Protein AF-A0A2N2H0G7-F1 (afdb_monomer_lite)

Structure (mmCIF, N/CA/C/O backbone):
data_AF-A0A2N2H0G7-F1
#
_entry.id   AF-A0A2N2H0G7-F1
#
loop_
_atom_site.group_PDB
_atom_site.id
_atom_site.type_symbol
_atom_site.label_atom_id
_atom_site.label_alt_id
_atom_site.label_comp_id
_atom_site.label_asym_id
_atom_site.label_entity_id
_atom_site.label_seq_id
_atom_site.pdbx_PDB_ins_code
_atom_site.Cartn_x
_atom_site.Cartn_y
_atom_site.Cartn_z
_atom_site.occupancy
_atom_site.B_iso_or_equiv
_atom_site.auth_seq_id
_atom_site.auth_comp_id
_atom_site.auth_asym_id
_atom_site.auth_atom_id
_atom_site.pdbx_PDB_model_num
ATOM 1 N N . PRO A 1 1 ? 0.334 15.416 -22.828 1.00 49.31 1 PRO A N 1
ATOM 2 C CA . PRO A 1 1 ? 0.991 14.220 -22.245 1.00 49.31 1 PRO A CA 1
ATOM 3 C C . PRO A 1 1 ? 0.374 13.850 -20.887 1.00 49.31 1 PRO A C 1
ATOM 5 O O . PRO A 1 1 ? 0.279 14.706 -20.013 1.00 49.31 1 PRO A O 1
ATOM 8 N N . ALA A 1 2 ? -0.084 12.604 -20.718 1.00 53.56 2 ALA A N 1
ATOM 9 C CA . ALA A 1 2 ? -0.656 12.144 -19.451 1.00 53.56 2 ALA A CA 1
ATOM 10 C C . ALA A 1 2 ? 0.388 12.194 -18.317 1.00 53.56 2 ALA A C 1
ATOM 12 O O . ALA A 1 2 ? 1.557 11.820 -18.502 1.00 53.56 2 ALA A O 1
ATOM 13 N N . GLY A 1 3 ? -0.033 12.672 -17.142 1.00 62.38 3 GLY A N 1
ATOM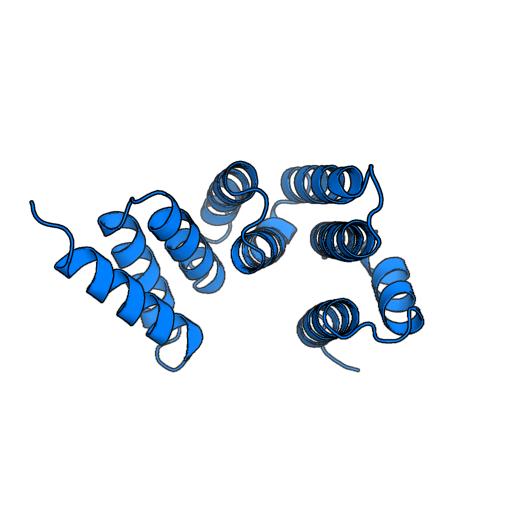 14 C CA . GLY A 1 3 ? 0.796 12.702 -15.936 1.00 62.38 3 GLY A CA 1
ATOM 15 C C . GLY A 1 3 ? 1.246 11.299 -15.517 1.00 62.38 3 GLY A C 1
ATOM 16 O O . GLY A 1 3 ? 0.599 10.305 -15.842 1.00 62.38 3 GLY A O 1
ATOM 17 N N . THR A 1 4 ? 2.371 11.205 -14.812 1.00 63.03 4 THR A N 1
ATOM 18 C CA . THR A 1 4 ? 2.986 9.924 -14.418 1.00 63.03 4 THR A CA 1
ATOM 19 C C . THR A 1 4 ? 2.048 9.037 -13.588 1.00 63.03 4 THR A C 1
ATOM 21 O O . THR A 1 4 ? 2.014 7.830 -13.804 1.00 63.03 4 THR A O 1
ATOM 24 N N . ASP A 1 5 ? 1.208 9.619 -12.727 1.00 63.47 5 ASP A N 1
ATOM 25 C CA . ASP A 1 5 ? 0.202 8.868 -11.958 1.00 63.47 5 ASP A CA 1
ATOM 26 C C . ASP A 1 5 ? -0.877 8.231 -12.851 1.00 63.47 5 ASP A C 1
ATOM 28 O O . ASP A 1 5 ? -1.307 7.107 -12.600 1.00 63.47 5 ASP A O 1
ATOM 32 N N . ALA A 1 6 ? -1.284 8.916 -13.926 1.00 64.75 6 ALA A N 1
ATOM 33 C CA . ALA A 1 6 ? -2.234 8.372 -14.895 1.00 64.75 6 ALA A CA 1
ATOM 34 C C . ALA A 1 6 ? -1.622 7.205 -15.683 1.00 64.75 6 ALA A C 1
ATOM 36 O O . ALA A 1 6 ? -2.319 6.245 -15.988 1.00 64.75 6 ALA A O 1
ATOM 37 N N . ARG A 1 7 ? -0.310 7.252 -15.953 1.00 65.88 7 ARG A N 1
ATOM 38 C CA . ARG A 1 7 ? 0.428 6.154 -16.597 1.00 65.88 7 ARG A CA 1
ATOM 39 C C . ARG A 1 7 ? 0.601 4.944 -15.680 1.00 65.88 7 ARG A C 1
ATOM 41 O O . ARG A 1 7 ? 0.441 3.826 -16.146 1.00 65.88 7 ARG A O 1
ATOM 48 N N . LEU A 1 8 ? 0.860 5.153 -14.386 1.00 65.31 8 LEU A N 1
ATOM 49 C CA . LEU A 1 8 ? 0.893 4.068 -13.395 1.00 65.31 8 LEU A CA 1
ATOM 50 C C . LEU A 1 8 ? -0.468 3.376 -13.272 1.00 65.31 8 LEU A C 1
ATOM 52 O O . LEU A 1 8 ? -0.534 2.152 -13.251 1.00 65.31 8 LEU A O 1
ATOM 56 N N . LEU A 1 9 ? -1.549 4.160 -13.222 1.00 66.12 9 LEU A N 1
ATOM 57 C CA . LEU A 1 9 ? -2.905 3.621 -13.197 1.00 66.12 9 LEU A CA 1
ATOM 58 C C . LEU A 1 9 ? -3.247 2.886 -14.500 1.00 66.12 9 LEU A C 1
ATOM 60 O O . LEU A 1 9 ? -3.836 1.816 -14.438 1.00 66.12 9 LEU A O 1
ATOM 64 N N . ALA A 1 10 ? -2.862 3.427 -15.660 1.00 65.94 10 ALA A N 1
ATOM 65 C CA . ALA A 1 10 ? -3.058 2.766 -16.948 1.00 65.94 10 ALA A CA 1
ATOM 66 C C . ALA A 1 10 ? -2.292 1.439 -17.025 1.00 65.94 10 ALA A C 1
ATOM 68 O O . ALA A 1 10 ? -2.882 0.436 -17.396 1.00 65.94 10 ALA A O 1
ATOM 69 N N . ALA A 1 11 ? -1.029 1.397 -16.589 1.00 66.44 11 ALA A N 1
ATOM 70 C CA . ALA A 1 11 ? -0.246 0.163 -16.537 1.00 66.44 11 ALA A CA 1
ATOM 71 C C . ALA A 1 11 ? -0.856 -0.867 -15.572 1.00 66.44 11 ALA A C 1
ATOM 73 O O . ALA A 1 11 ? -0.926 -2.050 -15.892 1.00 66.44 11 ALA A O 1
ATOM 74 N N . GLU A 1 12 ? -1.344 -0.431 -14.409 1.00 66.50 12 GLU A N 1
ATOM 75 C CA . GLU A 1 12 ? -2.055 -1.308 -13.478 1.00 66.50 12 GLU A CA 1
ATOM 76 C C . GLU A 1 12 ? -3.349 -1.862 -14.098 1.00 66.50 12 GLU A C 1
ATOM 78 O O . GLU A 1 12 ? -3.602 -3.059 -14.014 1.00 66.50 12 GLU A O 1
ATOM 83 N N . LEU A 1 13 ? -4.148 -1.020 -14.762 1.00 64.88 13 LEU A N 1
ATOM 84 C CA . LEU A 1 13 ? -5.363 -1.442 -15.465 1.00 64.88 13 LEU A CA 1
ATOM 85 C C . LEU A 1 13 ? -5.048 -2.375 -16.637 1.00 64.88 13 LEU A C 1
ATOM 87 O O . LEU A 1 13 ? -5.741 -3.371 -16.814 1.00 64.88 13 LEU A O 1
ATOM 91 N N . ALA A 1 14 ? -3.991 -2.092 -17.397 1.00 66.25 14 ALA A N 1
ATOM 92 C CA . ALA A 1 14 ? -3.541 -2.926 -18.499 1.00 66.25 14 ALA A CA 1
ATOM 93 C C . ALA A 1 14 ? -3.175 -4.332 -18.013 1.00 66.25 14 ALA A C 1
ATOM 95 O O . ALA A 1 14 ? -3.599 -5.324 -18.599 1.00 66.25 14 ALA A O 1
ATOM 96 N N . LEU A 1 15 ? -2.471 -4.417 -16.881 1.00 66.50 15 LEU A N 1
ATOM 97 C CA . LEU A 1 15 ? -2.158 -5.683 -16.226 1.00 66.50 15 LEU A CA 1
ATOM 98 C C . LEU A 1 15 ? -3.405 -6.388 -15.675 1.00 66.50 15 LEU A C 1
ATOM 100 O O . LEU A 1 15 ? -3.462 -7.609 -15.716 1.00 66.50 15 LEU A O 1
ATOM 104 N N . VAL A 1 16 ? -4.402 -5.659 -15.163 1.00 61.59 16 VAL A N 1
ATOM 105 C CA . VAL A 1 16 ? -5.655 -6.240 -14.640 1.00 61.59 16 VAL A CA 1
ATOM 106 C C . VAL A 1 16 ? -6.567 -6.768 -15.754 1.00 61.59 16 VAL A C 1
ATOM 108 O O . VAL A 1 16 ? -7.262 -7.762 -15.540 1.00 61.59 16 VAL A O 1
ATOM 111 N N . HIS A 1 17 ? -6.565 -6.128 -16.924 1.00 61.47 17 HIS A N 1
ATOM 112 C CA . HIS A 1 17 ? -7.489 -6.400 -18.029 1.00 61.47 17 HIS A CA 1
ATOM 113 C C . HIS A 1 17 ? -6.874 -7.179 -19.204 1.00 61.47 17 HIS A C 1
ATOM 115 O O . HIS A 1 17 ? -7.493 -7.230 -20.262 1.00 61.47 17 HIS A O 1
ATOM 121 N N . ASP A 1 18 ? -5.682 -7.764 -19.037 1.00 63.03 18 ASP A N 1
ATOM 122 C CA . ASP A 1 18 ? -4.930 -8.439 -20.111 1.00 63.03 18 ASP A CA 1
ATOM 123 C C . ASP A 1 18 ? -4.801 -7.563 -21.379 1.00 63.03 18 ASP A C 1
ATOM 125 O O . ASP A 1 18 ? -4.919 -8.025 -22.515 1.00 63.03 18 ASP A O 1
ATOM 129 N N . ALA A 1 19 ? -4.594 -6.257 -21.178 1.00 55.53 19 ALA A N 1
ATOM 130 C CA . ALA A 1 19 ? -4.451 -5.284 -22.255 1.00 55.53 19 ALA A CA 1
ATOM 131 C C . ALA A 1 19 ? -3.084 -5.440 -22.966 1.00 55.53 19 ALA A C 1
ATOM 133 O O . ALA A 1 19 ? -2.169 -6.062 -22.413 1.00 55.53 19 ALA A O 1
ATOM 134 N N . PRO A 1 20 ? -2.915 -4.907 -24.194 1.00 56.94 20 PRO A N 1
ATOM 135 C CA . PRO A 1 20 ? -1.768 -5.235 -25.031 1.00 56.94 20 PRO A CA 1
ATOM 136 C C . PRO A 1 20 ? -0.421 -4.820 -24.398 1.00 56.94 20 PRO A C 1
ATOM 138 O O . PRO A 1 20 ? -0.329 -3.751 -23.787 1.00 56.94 20 PRO A O 1
ATOM 141 N N . PRO A 1 21 ? 0.648 -5.626 -24.572 1.00 58.53 21 PRO A N 1
ATOM 142 C CA . PRO A 1 21 ? 1.932 -5.447 -23.881 1.00 58.53 21 PRO A CA 1
ATOM 143 C C . PRO A 1 21 ? 2.647 -4.114 -24.156 1.00 58.53 21 PRO A C 1
ATOM 145 O O . PRO A 1 21 ? 3.502 -3.700 -23.373 1.00 58.53 21 PRO A O 1
ATOM 148 N N . ASP A 1 22 ? 2.313 -3.432 -25.252 1.00 61.62 22 ASP A N 1
ATOM 149 C CA . ASP A 1 22 ? 3.040 -2.259 -25.748 1.00 61.62 22 ASP A CA 1
ATOM 150 C C . ASP A 1 22 ? 2.980 -1.055 -24.793 1.00 61.62 22 ASP A C 1
ATOM 152 O O . ASP A 1 22 ? 3.982 -0.356 -24.606 1.00 61.62 22 ASP A O 1
ATOM 156 N N . GLU A 1 23 ? 1.844 -0.832 -24.121 1.00 59.31 23 GLU A N 1
ATOM 157 C CA . GLU A 1 23 ? 1.713 0.242 -23.124 1.00 59.31 23 GLU A CA 1
ATOM 158 C C . GLU A 1 23 ? 2.582 -0.022 -21.887 1.00 59.31 23 GLU A C 1
ATOM 160 O O . GLU A 1 23 ? 3.206 0.896 -21.340 1.00 59.31 23 GLU A O 1
ATOM 165 N N . LEU A 1 24 ? 2.675 -1.290 -21.481 1.00 64.00 24 LEU A N 1
ATOM 166 C CA . LEU A 1 24 ? 3.509 -1.727 -20.370 1.00 64.00 24 LEU A CA 1
ATOM 167 C C . LEU A 1 24 ? 4.996 -1.584 -20.727 1.00 64.00 24 LEU A C 1
ATOM 169 O O . LEU A 1 24 ? 5.755 -1.003 -19.954 1.00 64.00 24 LEU A O 1
ATOM 173 N N . TYR A 1 25 ? 5.420 -2.027 -21.912 1.00 64.12 25 TYR A N 1
ATOM 174 C CA . TYR A 1 25 ? 6.819 -1.928 -22.341 1.00 64.12 25 TYR A CA 1
ATOM 175 C C . TYR A 1 25 ? 7.300 -0.481 -22.496 1.00 64.12 25 TYR A C 1
ATOM 177 O O . TYR A 1 25 ? 8.400 -0.154 -22.039 1.00 64.12 25 TYR A O 1
ATOM 185 N N . HIS A 1 26 ? 6.479 0.411 -23.061 1.00 64.38 26 HIS A N 1
ATOM 186 C CA . HIS A 1 26 ? 6.826 1.832 -23.165 1.00 64.38 26 HIS A CA 1
ATOM 187 C C . HIS A 1 26 ? 6.974 2.509 -21.799 1.00 64.38 26 HIS A C 1
ATOM 189 O O . HIS A 1 26 ? 7.864 3.344 -21.608 1.00 64.38 26 HIS A O 1
ATOM 195 N N . PHE A 1 27 ? 6.122 2.147 -20.839 1.00 63.38 27 PHE A N 1
ATOM 196 C CA . PHE A 1 27 ? 6.226 2.628 -19.468 1.00 63.38 27 PHE A CA 1
ATOM 197 C C . PHE A 1 27 ? 7.498 2.102 -18.782 1.00 63.38 27 PHE A C 1
ATOM 199 O O . PHE A 1 27 ? 8.281 2.885 -18.238 1.00 63.38 27 PHE A O 1
ATOM 206 N N . LEU A 1 28 ? 7.753 0.796 -18.862 1.00 66.25 28 LEU A N 1
ATOM 207 C CA . LEU A 1 28 ? 8.893 0.158 -18.206 1.00 66.25 28 LEU A CA 1
ATOM 208 C C . LEU A 1 28 ? 10.236 0.643 -18.756 1.00 66.25 28 LEU A C 1
ATOM 210 O O . LEU A 1 28 ? 11.119 0.992 -17.975 1.00 66.25 28 LEU A O 1
ATOM 214 N N . GLY A 1 29 ? 10.382 0.754 -20.079 1.00 67.31 29 GLY A N 1
ATOM 215 C CA . GLY A 1 29 ? 11.630 1.214 -20.699 1.00 67.31 29 GLY A CA 1
ATOM 216 C C . GLY A 1 29 ? 12.047 2.622 -20.260 1.00 67.31 29 GLY A C 1
ATOM 217 O O . GLY A 1 29 ? 13.236 2.910 -20.139 1.00 67.31 29 GLY A O 1
ATOM 218 N N . ARG A 1 30 ? 11.076 3.495 -19.961 1.00 67.31 30 ARG A N 1
ATOM 219 C CA . ARG A 1 30 ? 11.334 4.869 -19.510 1.00 67.31 30 ARG A CA 1
ATOM 220 C C . ARG A 1 30 ? 11.563 4.975 -18.004 1.00 67.31 30 ARG A C 1
ATOM 222 O O . ARG A 1 30 ? 12.382 5.780 -17.567 1.00 67.31 30 ARG A O 1
ATOM 229 N N . GLU A 1 31 ? 10.824 4.211 -17.207 1.00 72.12 31 GLU A N 1
ATOM 230 C CA . GLU A 1 31 ? 10.778 4.411 -15.757 1.00 72.12 31 GLU A CA 1
ATOM 231 C C . GLU A 1 31 ? 11.768 3.529 -14.984 1.00 72.12 31 GLU A C 1
ATOM 233 O O . GLU A 1 31 ? 12.131 3.901 -13.870 1.00 72.12 31 GLU A O 1
ATOM 238 N N . LEU A 1 32 ? 12.285 2.432 -15.563 1.00 73.25 32 LEU A N 1
ATOM 239 C CA . LEU A 1 32 ? 13.228 1.512 -14.897 1.00 73.25 32 LEU A CA 1
ATOM 240 C C . LEU A 1 32 ? 14.495 2.194 -14.347 1.00 73.25 32 LEU A C 1
ATOM 242 O O . LEU A 1 32 ? 15.017 1.778 -13.312 1.00 73.25 32 LEU A O 1
ATOM 246 N N . TYR A 1 33 ? 14.965 3.260 -14.997 1.00 70.00 33 TYR A N 1
ATOM 247 C CA . TYR A 1 33 ? 16.117 4.057 -14.546 1.00 70.00 33 TYR A CA 1
ATOM 248 C C . TYR A 1 33 ? 15.723 5.430 -13.982 1.00 70.00 33 TYR A C 1
ATOM 250 O O . TYR A 1 33 ? 16.582 6.216 -13.578 1.00 70.00 33 TYR A O 1
ATOM 258 N N . GLY A 1 34 ? 14.422 5.714 -13.935 1.00 74.88 34 GLY A N 1
ATOM 259 C CA . GLY A 1 34 ? 13.860 7.005 -13.572 1.00 74.88 34 GLY A CA 1
ATOM 260 C C . GLY A 1 34 ? 13.498 7.152 -12.088 1.00 74.88 34 GLY A C 1
ATOM 261 O O . GLY A 1 34 ? 13.811 6.300 -11.246 1.00 74.88 34 GLY A O 1
ATOM 262 N N . PRO A 1 35 ? 12.795 8.245 -11.743 1.00 75.56 35 PRO A N 1
ATOM 263 C CA . PRO A 1 35 ? 12.335 8.518 -10.381 1.00 75.56 35 PRO A CA 1
ATOM 264 C C . PRO A 1 35 ? 11.218 7.570 -9.911 1.00 75.56 35 PRO A C 1
ATOM 266 O O . PRO A 1 35 ? 10.789 7.672 -8.768 1.00 75.56 35 PRO A O 1
ATOM 269 N N . ARG A 1 36 ? 10.721 6.665 -10.767 1.00 81.19 36 ARG A N 1
ATOM 270 C CA . ARG A 1 36 ? 9.677 5.678 -10.439 1.00 81.19 36 ARG A CA 1
ATOM 271 C C . ARG A 1 36 ? 10.102 4.231 -10.703 1.00 81.19 36 ARG A C 1
ATOM 273 O O . ARG A 1 36 ? 9.239 3.356 -10.780 1.00 81.19 36 ARG A O 1
ATOM 280 N N . GLY A 1 37 ? 11.403 3.962 -10.806 1.00 85.62 37 GLY A N 1
ATOM 281 C CA . GLY A 1 37 ? 11.924 2.623 -11.093 1.00 85.62 37 GLY A CA 1
ATOM 282 C C . GLY A 1 37 ? 11.439 1.553 -10.113 1.00 85.62 37 GLY A C 1
ATOM 283 O O . GLY A 1 37 ? 11.101 0.452 -10.541 1.00 85.62 37 GLY A O 1
ATOM 284 N N . ALA A 1 38 ? 11.275 1.888 -8.830 1.00 89.25 38 ALA A N 1
ATOM 285 C CA . ALA A 1 38 ? 10.727 0.964 -7.840 1.00 89.25 38 ALA A CA 1
ATOM 286 C C . ALA A 1 38 ? 9.293 0.513 -8.193 1.00 89.25 38 ALA A C 1
ATOM 288 O O . ALA A 1 38 ? 8.980 -0.674 -8.161 1.00 89.25 38 ALA A O 1
ATOM 289 N N . CYS A 1 39 ? 8.427 1.443 -8.607 1.00 88.88 39 CYS A N 1
ATOM 290 C CA . CYS A 1 39 ? 7.063 1.121 -9.038 1.00 88.88 39 CYS A CA 1
ATOM 291 C C . CYS A 1 39 ? 7.039 0.358 -10.367 1.00 88.88 39 CYS A C 1
ATOM 293 O O . CYS A 1 39 ? 6.204 -0.523 -10.547 1.00 88.88 39 CYS A O 1
ATOM 295 N N . ALA A 1 40 ? 7.957 0.674 -11.285 1.00 85.56 40 ALA A N 1
ATOM 296 C CA . ALA A 1 40 ? 8.091 -0.045 -12.549 1.00 85.56 40 ALA A CA 1
ATOM 297 C C . ALA A 1 40 ? 8.429 -1.526 -12.321 1.00 85.56 40 ALA A C 1
ATOM 299 O O . ALA A 1 40 ? 7.772 -2.403 -12.878 1.00 85.56 40 ALA A O 1
ATOM 300 N N . PHE A 1 41 ? 9.384 -1.810 -11.433 1.00 88.25 41 PHE A N 1
ATOM 301 C CA . PHE A 1 41 ? 9.705 -3.177 -11.024 1.00 88.25 41 PHE A CA 1
ATOM 302 C C . PHE A 1 41 ? 8.532 -3.878 -10.321 1.00 88.25 41 PHE A C 1
ATOM 304 O O . PHE A 1 41 ? 8.252 -5.037 -10.608 1.00 88.25 41 PHE A O 1
ATOM 311 N N . ALA A 1 42 ? 7.785 -3.179 -9.465 1.00 89.69 42 ALA A N 1
ATOM 312 C CA . ALA A 1 42 ? 6.606 -3.760 -8.824 1.00 89.69 42 ALA A CA 1
ATOM 313 C C . ALA A 1 42 ? 5.507 -4.136 -9.842 1.00 89.69 42 ALA A C 1
ATOM 315 O O . ALA A 1 42 ? 4.904 -5.201 -9.741 1.00 89.69 42 ALA A O 1
ATOM 316 N N . LEU A 1 43 ? 5.277 -3.300 -10.860 1.00 86.38 43 LEU A N 1
ATOM 317 C CA . LEU A 1 43 ? 4.328 -3.592 -11.943 1.00 86.38 43 LEU A CA 1
ATOM 318 C C . LEU A 1 43 ? 4.789 -4.769 -12.816 1.00 86.38 43 LEU A C 1
ATOM 320 O O . LEU A 1 43 ? 3.970 -5.604 -13.194 1.00 86.38 43 LEU A O 1
ATOM 324 N N . LEU A 1 44 ? 6.095 -4.883 -13.078 1.00 83.44 44 LEU A N 1
ATOM 325 C CA . LEU A 1 44 ? 6.677 -6.062 -13.726 1.00 83.44 44 LEU A CA 1
ATOM 326 C C . LEU A 1 44 ? 6.396 -7.342 -12.944 1.00 83.44 44 LEU A C 1
ATOM 328 O O . LEU A 1 44 ? 6.000 -8.342 -13.537 1.00 83.44 44 LEU A O 1
ATOM 332 N N . ALA A 1 45 ? 6.561 -7.300 -11.622 1.00 86.62 45 ALA A N 1
ATOM 333 C CA . ALA A 1 45 ? 6.277 -8.446 -10.772 1.00 86.62 45 ALA A CA 1
ATOM 334 C C . ALA A 1 45 ? 4.812 -8.874 -10.851 1.00 86.62 45 ALA A C 1
ATOM 336 O O . ALA A 1 45 ? 4.526 -10.061 -10.989 1.00 86.62 45 ALA A O 1
ATOM 337 N N . LEU A 1 46 ? 3.884 -7.912 -10.817 1.00 84.81 46 LEU A N 1
ATOM 338 C CA . LEU A 1 46 ? 2.457 -8.192 -10.948 1.00 84.81 46 LEU A CA 1
ATOM 339 C C . LEU A 1 46 ? 2.144 -8.855 -12.298 1.00 84.81 46 LEU A C 1
ATOM 341 O O . LEU A 1 46 ? 1.435 -9.859 -12.338 1.00 84.81 46 LEU A O 1
ATOM 345 N N . GLY A 1 47 ? 2.705 -8.336 -13.395 1.00 80.31 47 GLY A N 1
ATOM 346 C CA . GLY A 1 47 ? 2.542 -8.933 -14.723 1.00 80.31 47 GLY A CA 1
ATOM 347 C C . GLY A 1 47 ? 3.134 -10.338 -14.829 1.00 80.31 47 GLY A C 1
ATOM 348 O O . GLY A 1 47 ? 2.464 -11.251 -15.308 1.00 80.31 47 GLY A O 1
ATOM 349 N N . ALA A 1 48 ? 4.350 -10.538 -14.320 1.00 81.25 48 ALA A N 1
ATOM 350 C CA . ALA A 1 48 ? 5.011 -11.841 -14.294 1.00 81.25 48 ALA A CA 1
ATOM 351 C C . ALA A 1 48 ? 4.231 -12.864 -13.447 1.00 81.25 48 ALA A C 1
ATOM 353 O O . ALA A 1 48 ? 4.056 -14.009 -13.860 1.00 81.25 48 ALA A O 1
ATOM 354 N N . SER A 1 49 ? 3.705 -12.442 -12.293 1.00 83.81 49 SER A N 1
ATOM 355 C CA . SER A 1 49 ? 2.895 -13.282 -11.405 1.00 83.81 49 SER A CA 1
ATOM 356 C C . SER A 1 49 ? 1.605 -13.742 -12.088 1.00 83.81 49 SER A C 1
ATOM 358 O O . SER A 1 49 ? 1.292 -14.932 -12.071 1.00 83.81 49 SER A O 1
ATOM 360 N N . ARG A 1 50 ? 0.899 -12.836 -12.782 1.00 81.06 50 ARG A N 1
ATOM 361 C CA . ARG A 1 50 ? -0.312 -13.175 -13.552 1.00 81.06 50 ARG A CA 1
ATOM 362 C C . ARG A 1 50 ? -0.054 -14.177 -14.672 1.00 81.06 50 ARG A C 1
ATOM 364 O O . ARG A 1 50 ? -0.906 -15.012 -14.951 1.00 81.06 50 ARG A O 1
ATOM 37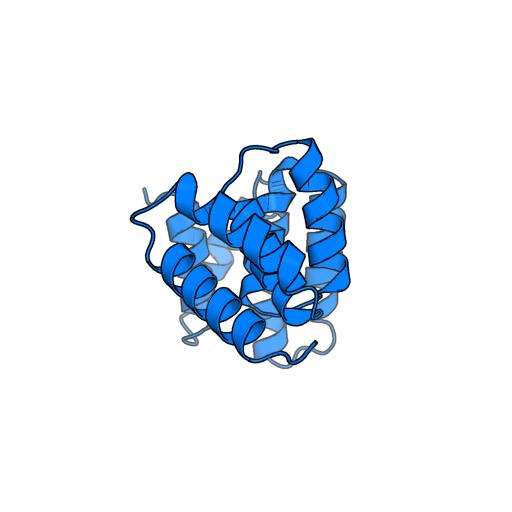1 N N . GLN A 1 51 ? 1.122 -14.117 -15.286 1.00 80.81 51 GLN A N 1
ATOM 372 C CA . GLN A 1 51 ? 1.540 -15.079 -16.305 1.00 80.81 51 GLN A CA 1
ATOM 373 C C . GLN A 1 51 ? 2.088 -16.393 -15.716 1.00 80.81 51 GLN A C 1
ATOM 375 O O . GLN A 1 51 ? 2.546 -17.255 -16.463 1.00 80.81 51 GLN A O 1
ATOM 380 N N . GLY A 1 52 ? 2.074 -16.566 -14.389 1.00 78.38 52 GLY A N 1
ATOM 381 C CA . GLY A 1 52 ? 2.554 -17.780 -13.726 1.00 78.38 52 GLY A CA 1
ATOM 382 C C . GLY A 1 52 ? 4.076 -17.947 -13.753 1.00 78.38 52 GLY A C 1
ATOM 383 O O . GLY A 1 52 ? 4.580 -19.069 -13.658 1.00 78.38 52 GLY A O 1
ATOM 384 N N . TRP A 1 53 ? 4.837 -16.859 -13.906 1.00 81.81 53 TRP A N 1
ATOM 385 C CA . TRP A 1 53 ? 6.295 -16.931 -13.921 1.00 81.81 53 TRP A CA 1
ATOM 386 C C . TRP A 1 53 ? 6.818 -17.264 -12.523 1.00 81.81 53 TRP A C 1
ATOM 388 O O . TRP A 1 53 ? 6.590 -16.525 -11.568 1.00 81.81 53 TRP A O 1
ATOM 398 N N . ARG A 1 54 ? 7.594 -18.349 -12.413 1.00 76.88 54 ARG A N 1
ATOM 399 C CA . ARG A 1 54 ? 8.128 -18.850 -11.131 1.00 76.88 54 ARG A CA 1
ATOM 400 C C . ARG A 1 54 ? 8.996 -17.845 -10.364 1.00 76.88 54 ARG A C 1
ATOM 402 O O . ARG A 1 54 ? 9.116 -17.966 -9.156 1.00 76.88 54 ARG A O 1
ATOM 409 N N . ASN A 1 55 ? 9.569 -16.862 -11.058 1.00 79.00 55 ASN A N 1
ATOM 410 C CA . ASN A 1 55 ? 10.503 -15.883 -10.495 1.00 79.00 55 ASN A CA 1
ATOM 411 C C . ASN A 1 55 ? 9.926 -14.456 -10.481 1.00 79.00 55 ASN A C 1
ATOM 413 O O . ASN A 1 55 ? 10.684 -13.489 -10.520 1.00 79.00 55 ASN A O 1
ATOM 417 N N . ALA A 1 56 ? 8.597 -14.305 -10.469 1.00 80.00 56 ALA A N 1
ATOM 418 C CA . ALA A 1 56 ? 7.951 -12.989 -10.445 1.00 80.00 56 ALA A CA 1
ATOM 419 C C . ALA A 1 56 ? 8.417 -12.121 -9.258 1.00 80.00 56 ALA A C 1
ATOM 421 O O . ALA A 1 56 ? 8.591 -10.910 -9.405 1.00 80.00 56 ALA A O 1
ATOM 422 N N . ASP A 1 57 ? 8.702 -12.754 -8.119 1.00 85.56 57 ASP A N 1
ATOM 423 C CA . ASP A 1 57 ? 9.149 -12.093 -6.890 1.00 85.56 57 ASP A CA 1
ATOM 424 C C . ASP A 1 57 ? 10.505 -11.387 -7.023 1.00 85.56 57 ASP A C 1
ATOM 426 O O . ASP A 1 57 ? 10.724 -10.379 -6.357 1.00 85.56 57 ASP A O 1
ATOM 430 N N . VAL A 1 58 ? 11.378 -11.802 -7.951 1.00 86.00 58 VAL A N 1
ATOM 431 C CA . VAL A 1 58 ? 12.672 -11.131 -8.200 1.00 86.00 58 VAL A CA 1
ATOM 432 C C . VAL A 1 58 ? 12.469 -9.661 -8.585 1.00 86.00 58 VAL A C 1
ATOM 434 O O . VAL A 1 58 ? 13.262 -8.784 -8.230 1.00 86.00 58 VAL A O 1
ATOM 437 N N . PHE A 1 59 ? 11.377 -9.354 -9.288 1.00 87.12 59 PHE A N 1
ATOM 438 C CA . PHE A 1 59 ? 11.038 -7.975 -9.614 1.00 87.12 59 PHE A CA 1
ATOM 439 C C . PHE A 1 59 ? 10.550 -7.199 -8.376 1.00 87.12 59 PHE A C 1
ATOM 441 O O . PHE A 1 59 ? 10.897 -6.027 -8.232 1.00 87.12 59 PHE A O 1
ATOM 448 N N . LEU A 1 60 ? 9.831 -7.830 -7.438 1.00 89.69 60 LEU A N 1
ATOM 449 C CA . LEU A 1 60 ? 9.465 -7.201 -6.158 1.00 89.69 60 LEU A CA 1
ATOM 450 C C . LEU A 1 60 ? 10.682 -6.971 -5.263 1.00 89.69 60 LEU A C 1
ATOM 452 O O . LEU A 1 60 ? 10.832 -5.877 -4.718 1.00 89.69 60 LEU A O 1
ATOM 456 N N . GLU A 1 61 ? 11.595 -7.937 -5.173 1.00 90.44 61 GLU A N 1
ATOM 457 C CA . GLU A 1 61 ? 12.872 -7.775 -4.468 1.00 90.44 61 GLU A CA 1
ATOM 458 C C . GLU A 1 61 ? 13.632 -6.563 -5.002 1.00 90.44 61 GLU A C 1
ATOM 460 O O . GLU A 1 61 ? 14.109 -5.715 -4.239 1.00 90.44 61 GLU A O 1
ATOM 465 N N . ARG A 1 62 ? 13.690 -6.430 -6.333 1.00 90.44 62 ARG A N 1
ATOM 466 C CA . ARG A 1 62 ? 14.348 -5.298 -6.979 1.00 90.44 62 ARG A CA 1
ATOM 467 C C . ARG A 1 62 ? 13.631 -3.976 -6.711 1.00 90.44 62 ARG A C 1
ATOM 469 O O . ARG A 1 62 ? 14.310 -2.971 -6.488 1.00 90.44 62 ARG A O 1
ATOM 476 N N . ALA A 1 63 ? 12.299 -3.971 -6.695 1.00 91.94 63 ALA A N 1
ATOM 477 C CA . ALA A 1 63 ? 11.500 -2.801 -6.338 1.00 91.94 63 ALA A CA 1
ATOM 478 C C . ALA A 1 63 ? 11.811 -2.323 -4.912 1.00 91.94 63 ALA A C 1
ATOM 480 O O . ALA A 1 63 ? 12.102 -1.142 -4.709 1.00 91.94 63 ALA A O 1
ATOM 481 N N . VAL A 1 64 ? 11.820 -3.242 -3.942 1.00 92.75 64 VAL A N 1
ATOM 482 C CA . VAL A 1 64 ? 12.125 -2.949 -2.533 1.00 92.75 64 VAL A CA 1
ATOM 483 C C . VAL A 1 64 ? 13.563 -2.458 -2.377 1.00 92.75 64 VAL A C 1
ATOM 485 O O . VAL A 1 64 ? 13.789 -1.420 -1.755 1.00 92.75 64 VAL A O 1
ATOM 488 N N . ALA A 1 65 ? 14.537 -3.143 -2.982 1.00 90.75 65 ALA A N 1
ATOM 489 C CA . ALA A 1 65 ? 15.939 -2.728 -2.944 1.00 90.75 65 ALA A CA 1
ATOM 490 C C . ALA A 1 65 ? 16.131 -1.315 -3.517 1.00 90.75 65 ALA A C 1
ATOM 492 O O . ALA A 1 65 ? 16.860 -0.499 -2.950 1.00 90.75 65 ALA A O 1
ATOM 493 N N . MET A 1 66 ? 15.438 -0.999 -4.613 1.00 90.44 66 MET A N 1
ATOM 494 C CA . MET A 1 66 ? 15.481 0.331 -5.210 1.00 90.44 66 MET A CA 1
ATOM 495 C C . MET A 1 66 ? 14.836 1.390 -4.314 1.00 90.44 66 MET A C 1
ATOM 497 O O . MET A 1 66 ? 15.420 2.456 -4.148 1.00 90.44 66 MET A O 1
ATOM 501 N N . ALA A 1 67 ? 13.682 1.108 -3.707 1.00 92.00 67 ALA A N 1
ATOM 502 C CA . ALA A 1 67 ? 13.034 2.036 -2.782 1.00 92.00 67 ALA A CA 1
ATOM 503 C C . ALA A 1 67 ? 13.855 2.271 -1.505 1.00 92.00 67 ALA A C 1
ATOM 505 O O . ALA A 1 67 ? 13.861 3.384 -0.989 1.00 92.00 67 ALA A O 1
ATOM 506 N N . ARG A 1 68 ? 14.600 1.268 -1.022 1.00 90.31 68 ARG A N 1
ATOM 507 C CA . ARG A 1 68 ? 15.556 1.451 0.083 1.00 90.31 68 ARG A CA 1
ATOM 508 C C . ARG A 1 68 ? 16.726 2.355 -0.316 1.00 90.31 68 ARG A C 1
ATOM 510 O O . ARG A 1 68 ? 17.134 3.202 0.470 1.00 90.31 68 ARG A O 1
ATOM 517 N N . ALA A 1 69 ? 17.248 2.199 -1.534 1.00 89.62 69 ALA A N 1
ATOM 518 C CA . ALA A 1 69 ? 18.337 3.034 -2.050 1.00 89.62 69 ALA A CA 1
ATOM 519 C C . ALA A 1 69 ? 17.892 4.462 -2.415 1.00 89.62 69 ALA A C 1
ATOM 521 O O . ALA A 1 69 ? 18.701 5.386 -2.385 1.00 89.62 69 ALA A O 1
ATOM 522 N N . ARG A 1 70 ? 16.619 4.634 -2.785 1.00 88.12 70 ARG A N 1
ATOM 523 C CA . ARG A 1 70 ? 15.992 5.903 -3.180 1.00 88.12 70 ARG A CA 1
ATOM 524 C C . ARG A 1 70 ? 14.666 6.074 -2.436 1.00 88.12 70 ARG A C 1
ATOM 526 O O . ARG A 1 70 ? 13.603 5.810 -3.014 1.00 88.12 70 ARG A O 1
ATOM 533 N N . PRO A 1 71 ? 14.712 6.477 -1.154 1.00 83.56 71 PRO A N 1
ATOM 534 C CA . PRO A 1 71 ? 13.531 6.574 -0.301 1.00 83.56 71 PRO A CA 1
ATOM 535 C C . PRO A 1 71 ? 12.399 7.437 -0.873 1.00 83.56 71 PRO A C 1
ATOM 537 O O . PRO A 1 71 ? 11.234 7.198 -0.562 1.00 83.56 71 PRO A O 1
ATOM 540 N N . GLU A 1 72 ? 12.706 8.398 -1.751 1.00 83.44 72 GLU A N 1
ATOM 541 C CA . GLU A 1 72 ? 11.747 9.228 -2.499 1.00 83.44 72 GLU A CA 1
ATOM 542 C C . GLU A 1 72 ? 10.767 8.441 -3.363 1.00 83.44 72 GLU A C 1
ATOM 544 O O . GLU A 1 72 ? 9.663 8.913 -3.628 1.00 83.44 72 GLU A O 1
ATOM 549 N N . GLN A 1 73 ? 11.120 7.212 -3.730 1.00 85.56 73 GLN A N 1
ATOM 550 C CA . GLN A 1 73 ? 10.239 6.301 -4.460 1.00 85.56 73 GLN A CA 1
ATOM 551 C C . GLN A 1 73 ? 9.361 5.453 -3.524 1.00 85.56 73 GLN A C 1
ATOM 553 O O . GLN A 1 73 ? 8.467 4.737 -3.979 1.00 85.56 73 GLN A O 1
ATOM 558 N N . GLY A 1 74 ? 9.604 5.529 -2.212 1.00 88.00 74 GLY A N 1
ATOM 559 C CA . GLY A 1 74 ? 9.012 4.662 -1.200 1.00 88.00 74 GLY A CA 1
ATOM 5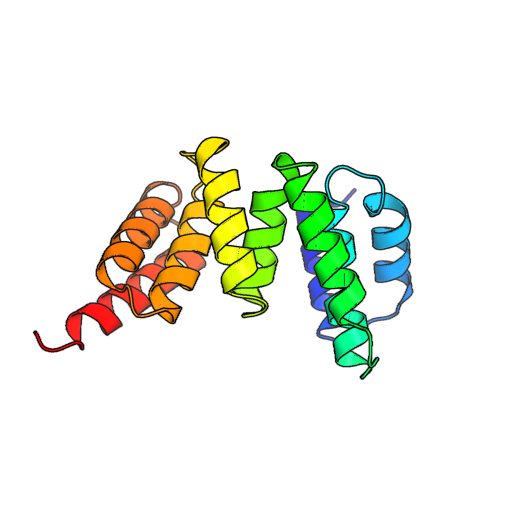60 C C . GLY A 1 74 ? 7.507 4.847 -1.031 1.00 88.00 74 GLY A C 1
ATOM 561 O O . GLY A 1 74 ? 6.798 3.855 -0.921 1.00 88.00 74 GLY A O 1
ATOM 562 N N . ILE A 1 75 ? 6.980 6.080 -1.071 1.00 92.38 75 ILE A N 1
ATOM 563 C CA . ILE A 1 75 ? 5.530 6.314 -0.888 1.00 92.38 75 ILE A CA 1
ATOM 564 C C . ILE A 1 75 ? 4.715 5.594 -1.960 1.00 92.38 75 ILE A C 1
ATOM 566 O O . ILE A 1 75 ? 3.702 4.964 -1.652 1.00 92.38 75 ILE A O 1
ATOM 570 N N . ASP A 1 76 ? 5.122 5.723 -3.221 1.00 89.44 76 ASP A N 1
ATOM 571 C CA . ASP A 1 76 ? 4.379 5.137 -4.330 1.00 89.44 76 ASP A CA 1
ATOM 572 C C . ASP A 1 76 ? 4.478 3.614 -4.327 1.00 89.44 76 ASP A C 1
ATOM 574 O O . ASP A 1 76 ? 3.460 2.954 -4.541 1.00 89.44 76 ASP A O 1
ATOM 578 N N . LEU A 1 77 ? 5.654 3.062 -4.000 1.00 93.06 77 LEU A N 1
ATOM 579 C CA . LEU A 1 77 ? 5.814 1.618 -3.854 1.00 93.06 77 LEU A CA 1
ATOM 580 C C . LEU A 1 77 ? 4.970 1.079 -2.692 1.00 93.06 77 LEU A C 1
ATOM 582 O O . LEU A 1 77 ? 4.198 0.149 -2.896 1.00 93.06 77 LEU A O 1
ATOM 586 N N . VAL A 1 78 ? 5.049 1.687 -1.503 1.00 95.62 78 VAL A N 1
ATOM 587 C CA . VAL A 1 78 ? 4.239 1.301 -0.332 1.00 95.62 78 VAL A CA 1
ATOM 588 C C . VAL A 1 78 ? 2.756 1.332 -0.684 1.00 95.62 78 VAL A C 1
ATOM 590 O O . VAL A 1 78 ? 2.031 0.385 -0.406 1.00 95.62 78 VAL A O 1
ATOM 593 N N . TRP A 1 79 ? 2.303 2.387 -1.361 1.00 92.62 79 TRP A N 1
ATOM 594 C CA . TRP A 1 79 ? 0.920 2.486 -1.811 1.00 92.62 79 TRP A CA 1
ATOM 595 C C . TRP A 1 79 ? 0.504 1.326 -2.730 1.00 92.62 79 TRP A C 1
ATOM 597 O O . TRP A 1 79 ? -0.588 0.782 -2.555 1.00 92.62 79 TRP A O 1
ATOM 607 N N . LEU A 1 80 ? 1.342 0.955 -3.705 1.00 91.88 80 LEU A N 1
ATOM 608 C CA . LEU A 1 80 ? 1.069 -0.162 -4.617 1.00 91.88 80 LEU A CA 1
ATOM 609 C C . LEU A 1 80 ? 1.025 -1.500 -3.872 1.00 91.88 80 LEU A C 1
ATOM 611 O O . LEU A 1 80 ? 0.029 -2.213 -3.978 1.00 91.88 80 LEU A O 1
ATOM 615 N N . LEU A 1 81 ? 2.040 -1.799 -3.056 1.00 93.31 81 LEU A N 1
ATOM 616 C CA . LEU A 1 81 ? 2.108 -3.036 -2.269 1.00 93.31 81 LEU A CA 1
ATOM 617 C C . LEU A 1 81 ? 0.897 -3.180 -1.339 1.00 93.31 81 LEU A C 1
ATOM 619 O O . LEU A 1 81 ? 0.233 -4.218 -1.314 1.00 93.31 81 LEU A O 1
ATOM 623 N N . THR A 1 82 ? 0.528 -2.097 -0.649 1.00 93.56 82 THR A N 1
ATOM 624 C CA . THR A 1 82 ? -0.668 -2.056 0.194 1.00 93.56 82 THR A CA 1
ATOM 625 C C . THR A 1 82 ? -1.936 -2.338 -0.611 1.00 93.56 82 THR A C 1
ATOM 627 O O . THR A 1 82 ? -2.779 -3.129 -0.173 1.00 93.56 82 THR A O 1
ATOM 630 N N . ARG A 1 83 ? -2.093 -1.729 -1.792 1.00 90.25 83 ARG A N 1
ATOM 631 C CA . ARG A 1 83 ? -3.259 -1.961 -2.655 1.00 90.25 83 ARG A CA 1
ATOM 632 C C . ARG A 1 83 ? -3.363 -3.403 -3.130 1.00 90.25 83 ARG A C 1
ATOM 634 O O . ARG A 1 83 ? -4.468 -3.936 -3.145 1.00 90.25 83 ARG A O 1
ATOM 641 N N . TRP A 1 84 ? -2.242 -4.016 -3.486 1.00 90.25 84 TRP A N 1
ATOM 642 C CA . TRP A 1 84 ? -2.202 -5.400 -3.956 1.00 90.25 84 TRP A CA 1
ATOM 643 C C . TRP A 1 84 ? -2.248 -6.425 -2.825 1.00 90.25 84 TRP A C 1
ATOM 645 O O . TRP A 1 84 ? -2.347 -7.613 -3.099 1.00 90.25 84 TRP A O 1
ATOM 655 N N . ALA A 1 85 ? -2.192 -5.975 -1.565 1.00 90.00 85 ALA A N 1
ATOM 656 C CA . ALA A 1 85 ? -2.051 -6.850 -0.403 1.00 90.00 85 ALA A CA 1
ATOM 657 C C . ALA A 1 85 ? -0.832 -7.781 -0.505 1.00 90.00 85 ALA A C 1
ATOM 659 O O . ALA A 1 85 ? -0.862 -8.909 -0.023 1.00 90.00 85 ALA A O 1
ATOM 660 N N . ALA A 1 86 ? 0.242 -7.286 -1.122 1.00 89.06 86 ALA A N 1
ATOM 661 C CA . ALA A 1 86 ? 1.476 -8.022 -1.335 1.00 89.06 86 ALA A CA 1
ATOM 662 C C . ALA A 1 86 ? 2.555 -7.540 -0.363 1.00 89.06 86 ALA A C 1
ATOM 664 O O . ALA A 1 86 ? 2.667 -6.339 -0.112 1.00 89.06 86 ALA A O 1
ATOM 665 N N . TRP A 1 87 ? 3.365 -8.480 0.134 1.00 92.12 87 TRP A N 1
ATOM 666 C CA . TRP A 1 87 ? 4.594 -8.201 0.886 1.00 92.12 87 TRP A CA 1
ATOM 667 C C . TRP A 1 87 ? 4.373 -7.229 2.064 1.00 92.12 87 TRP A C 1
ATOM 669 O O . TRP A 1 87 ? 4.963 -6.144 2.100 1.00 92.12 87 TRP A O 1
ATOM 679 N N . PRO A 1 88 ? 3.475 -7.572 3.012 1.00 93.31 88 PRO A N 1
ATOM 680 C CA . PRO A 1 88 ? 3.050 -6.661 4.075 1.00 93.31 88 PRO A CA 1
ATOM 681 C C . PRO A 1 88 ? 4.208 -6.209 4.972 1.00 93.31 88 PRO A C 1
ATOM 683 O O . PRO A 1 88 ? 4.253 -5.034 5.335 1.00 93.31 88 PRO A O 1
ATOM 686 N N . ASP A 1 89 ? 5.169 -7.089 5.259 1.00 93.81 89 ASP A N 1
ATOM 687 C CA . ASP A 1 89 ? 6.326 -6.772 6.103 1.00 93.81 89 ASP A CA 1
ATOM 688 C C . ASP A 1 89 ? 7.245 -5.748 5.429 1.00 93.81 89 ASP A C 1
ATOM 690 O O . ASP A 1 89 ? 7.608 -4.732 6.026 1.00 93.81 89 ASP A O 1
ATOM 694 N N . GLN A 1 90 ? 7.562 -5.952 4.146 1.00 94.44 90 GLN A N 1
ATOM 695 C CA . GLN A 1 90 ? 8.385 -5.020 3.374 1.00 94.44 90 GLN A CA 1
ATOM 696 C C . GLN A 1 90 ? 7.649 -3.697 3.139 1.00 94.44 90 GLN A C 1
ATOM 698 O O . GLN A 1 90 ? 8.257 -2.630 3.228 1.00 94.44 90 GLN A O 1
ATOM 703 N N . ALA A 1 91 ? 6.338 -3.736 2.879 1.00 95.25 91 ALA A N 1
ATOM 704 C CA . ALA A 1 91 ? 5.517 -2.534 2.765 1.00 95.25 91 ALA A CA 1
ATOM 705 C C . ALA A 1 91 ? 5.501 -1.740 4.080 1.00 95.25 91 ALA A C 1
ATOM 707 O O . ALA A 1 91 ? 5.596 -0.510 4.056 1.00 95.25 91 ALA A O 1
ATOM 708 N N . TRP A 1 92 ? 5.427 -2.423 5.226 1.00 95.75 92 TRP A N 1
ATOM 709 C CA . TRP A 1 92 ? 5.484 -1.788 6.536 1.00 95.75 92 TRP A CA 1
ATOM 710 C C . TRP A 1 92 ? 6.844 -1.148 6.805 1.00 95.75 92 TRP A C 1
ATOM 712 O O . TRP A 1 92 ? 6.885 0.038 7.139 1.00 95.75 92 TRP A O 1
ATOM 722 N N . GLU A 1 93 ? 7.944 -1.874 6.600 1.00 94.00 93 GLU A N 1
ATOM 723 C CA . GLU A 1 93 ? 9.308 -1.354 6.762 1.00 94.00 93 GLU A CA 1
ATOM 724 C C . GLU A 1 93 ? 9.537 -0.106 5.895 1.00 94.00 93 GLU A C 1
ATOM 726 O O . GLU A 1 93 ? 9.894 0.957 6.409 1.00 94.00 93 GLU A O 1
ATOM 731 N N . LEU A 1 94 ? 9.223 -0.187 4.598 1.00 94.81 94 LEU A N 1
ATOM 732 C CA . LEU A 1 94 ? 9.340 0.944 3.676 1.00 94.81 94 LEU A CA 1
ATOM 733 C C . LEU A 1 94 ? 8.460 2.128 4.099 1.00 94.81 94 LEU A C 1
ATOM 735 O O . LEU A 1 94 ? 8.850 3.285 3.923 1.00 94.81 94 LEU A O 1
ATOM 739 N N . SER A 1 95 ? 7.285 1.866 4.682 1.00 95.38 95 SER A N 1
ATOM 740 C CA . SER A 1 95 ? 6.407 2.926 5.181 1.00 95.38 95 SER A CA 1
ATOM 741 C C . SER A 1 95 ? 7.032 3.705 6.339 1.00 95.38 95 SER A C 1
ATOM 743 O O . SER A 1 95 ? 6.790 4.908 6.449 1.00 95.38 95 SER A O 1
ATOM 745 N N . GLN A 1 96 ? 7.841 3.050 7.181 1.00 93.06 96 GLN A N 1
ATOM 746 C CA . GLN A 1 96 ? 8.537 3.701 8.290 1.00 93.06 96 GLN A CA 1
ATOM 747 C C . GLN A 1 96 ? 9.620 4.641 7.758 1.00 93.06 96 GLN A C 1
ATOM 749 O O . GLN A 1 96 ? 9.647 5.818 8.124 1.00 93.06 96 GLN A O 1
ATOM 754 N N . SER A 1 97 ? 10.441 4.171 6.815 1.00 91.06 97 SER A N 1
ATOM 755 C CA . SER A 1 97 ? 11.451 5.008 6.156 1.00 91.06 97 SER A CA 1
ATOM 756 C C . SER A 1 97 ? 10.817 6.190 5.417 1.00 91.06 97 SER A C 1
ATOM 758 O O . SER A 1 97 ? 11.264 7.328 5.554 1.00 91.06 97 SER A O 1
ATOM 760 N N . ALA A 1 98 ? 9.720 5.957 4.691 1.00 92.19 98 ALA A N 1
ATOM 761 C CA . ALA A 1 98 ? 8.996 7.019 4.000 1.00 92.19 98 ALA A CA 1
ATOM 762 C C . ALA A 1 98 ? 8.369 8.033 4.976 1.00 92.19 98 ALA A C 1
ATOM 764 O O . ALA A 1 98 ? 8.280 9.221 4.666 1.00 92.19 98 ALA A O 1
ATOM 765 N N . ARG A 1 99 ? 7.949 7.601 6.172 1.00 92.31 99 ARG A N 1
ATOM 766 C CA . ARG A 1 99 ? 7.337 8.487 7.175 1.00 92.31 99 ARG A CA 1
ATOM 767 C C . ARG A 1 99 ? 8.332 9.503 7.719 1.00 92.31 99 ARG A C 1
ATOM 769 O O . ARG A 1 99 ? 7.932 10.641 7.954 1.00 92.31 99 ARG A O 1
ATOM 776 N N . ALA A 1 100 ? 9.597 9.112 7.873 1.00 90.62 100 ALA A N 1
ATOM 777 C CA . ALA A 1 100 ? 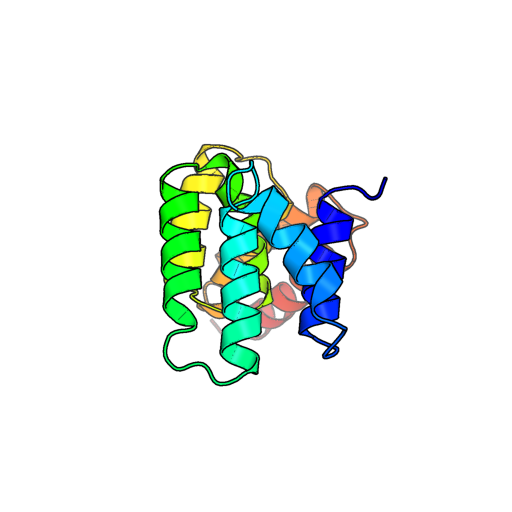10.663 10.010 8.308 1.00 90.62 100 ALA A CA 1
ATOM 778 C C . ALA A 1 100 ? 10.878 11.176 7.327 1.00 90.62 100 ALA A C 1
ATOM 780 O O . ALA A 1 100 ? 11.160 12.295 7.746 1.00 90.62 100 ALA A O 1
ATOM 781 N N . LEU A 1 101 ? 10.692 10.930 6.028 1.00 90.75 101 LEU A N 1
ATOM 782 C CA . LEU A 1 101 ? 10.921 11.919 4.972 1.00 90.75 101 LEU A CA 1
ATOM 783 C C . LEU A 1 101 ? 9.667 12.728 4.625 1.00 90.75 101 LEU A C 1
ATOM 785 O O . LEU A 1 101 ? 9.758 13.918 4.327 1.00 90.75 101 LEU A O 1
ATOM 789 N N . TRP A 1 102 ? 8.484 12.112 4.700 1.00 92.62 102 TRP A N 1
ATOM 790 C CA . TRP A 1 102 ? 7.206 12.768 4.403 1.00 92.62 102 TRP A CA 1
ATOM 791 C C . TRP A 1 102 ? 6.179 12.570 5.524 1.00 92.62 102 TRP A C 1
ATOM 793 O O . TRP A 1 102 ? 5.128 11.946 5.317 1.00 92.62 102 TRP A O 1
ATOM 803 N N . PRO A 1 103 ? 6.409 13.169 6.706 1.00 92.88 103 PRO A N 1
ATOM 804 C CA . PRO A 1 103 ? 5.515 13.040 7.858 1.00 92.88 103 PRO A CA 1
ATOM 805 C C . PRO A 1 103 ? 4.128 13.656 7.625 1.00 92.88 103 PRO A C 1
ATOM 807 O O . PRO A 1 103 ? 3.197 13.401 8.381 1.00 92.88 103 PRO A O 1
ATOM 810 N N . SER A 1 104 ? 3.952 14.460 6.574 1.00 93.31 104 SER A N 1
ATOM 811 C CA . SER A 1 104 ? 2.677 15.099 6.242 1.00 93.31 104 SER A CA 1
ATOM 812 C C . SER A 1 104 ? 1.898 14.421 5.106 1.00 93.31 104 SER A C 1
ATOM 814 O O . SER A 1 104 ? 0.827 14.894 4.705 1.00 93.31 104 SER A O 1
ATOM 816 N N . SER A 1 105 ? 2.416 13.308 4.571 1.00 95.00 105 SER A N 1
ATOM 817 C CA . SER A 1 105 ? 1.814 12.622 3.428 1.00 95.00 105 SER A CA 1
ATOM 818 C C . SER A 1 105 ? 0.548 11.861 3.823 1.00 95.00 105 SER A C 1
ATOM 820 O O . SER A 1 105 ? 0.593 10.792 4.427 1.00 95.00 105 SER A O 1
ATOM 822 N N . SER A 1 106 ? -0.604 12.390 3.404 1.00 95.00 106 SER A N 1
ATOM 823 C CA . SER A 1 106 ? -1.905 11.717 3.559 1.00 95.00 106 SER A CA 1
ATOM 824 C C . SER A 1 106 ? -1.993 10.387 2.801 1.00 95.00 106 SER A C 1
ATOM 826 O O . SER A 1 106 ? -2.687 9.475 3.237 1.00 95.00 106 SER A O 1
ATOM 828 N N . ARG A 1 107 ? -1.265 10.262 1.681 1.00 94.62 107 ARG A N 1
ATOM 829 C CA . ARG A 1 107 ? -1.181 9.027 0.889 1.00 94.62 107 ARG A CA 1
ATOM 830 C C . ARG A 1 107 ? -0.451 7.931 1.660 1.00 94.62 107 ARG A C 1
ATOM 832 O O . ARG A 1 107 ? -0.912 6.796 1.694 1.00 94.62 107 ARG A O 1
ATOM 839 N N . LEU A 1 108 ? 0.653 8.292 2.313 1.00 95.69 108 LEU A N 1
ATOM 840 C CA . LEU A 1 108 ? 1.401 7.372 3.162 1.00 95.69 108 LEU A CA 1
ATOM 841 C C . LEU A 1 108 ? 0.601 6.981 4.410 1.00 95.69 108 LEU A C 1
ATOM 843 O O . LEU A 1 108 ? 0.561 5.804 4.749 1.00 95.69 108 LEU A O 1
ATOM 847 N N . ALA A 1 109 ? -0.073 7.940 5.050 1.00 97.06 109 ALA A N 1
ATOM 848 C CA . ALA A 1 109 ? -0.927 7.665 6.204 1.00 97.06 109 ALA A CA 1
ATOM 849 C C . ALA A 1 109 ? -2.059 6.685 5.867 1.00 97.06 109 ALA A C 1
ATOM 851 O O . ALA A 1 109 ? -2.274 5.714 6.583 1.00 97.06 109 ALA A O 1
ATOM 852 N N . TRP A 1 110 ? -2.720 6.856 4.716 1.00 97.19 110 TRP A N 1
ATOM 853 C CA . TRP A 1 110 ? -3.709 5.884 4.245 1.00 97.19 110 TRP A CA 1
ATOM 854 C C . TRP A 1 110 ? -3.095 4.490 4.062 1.00 97.19 110 TRP A C 1
ATOM 856 O O . TRP A 1 110 ? -3.671 3.503 4.509 1.00 97.19 110 TRP A O 1
ATOM 866 N N . ALA A 1 111 ? -1.912 4.396 3.444 1.00 97.00 111 ALA A N 1
ATOM 867 C CA . ALA A 1 111 ? -1.272 3.104 3.211 1.00 97.00 111 ALA A CA 1
ATOM 868 C C . ALA A 1 111 ? -0.902 2.401 4.528 1.00 97.00 111 ALA A C 1
ATOM 870 O O . ALA A 1 111 ? -1.127 1.201 4.673 1.00 97.00 111 ALA A O 1
ATOM 871 N N . ARG A 1 112 ? -0.409 3.165 5.509 1.00 97.50 112 ARG A N 1
ATOM 872 C CA . ARG A 1 112 ? -0.111 2.686 6.864 1.00 97.50 112 ARG A CA 1
ATOM 873 C C . ARG A 1 112 ? -1.365 2.238 7.604 1.00 97.50 112 ARG A C 1
ATOM 875 O O . ARG A 1 112 ? -1.348 1.167 8.196 1.00 97.50 112 ARG A O 1
ATOM 882 N N . ALA A 1 113 ? -2.458 2.993 7.509 1.00 97.81 113 ALA A N 1
ATOM 883 C CA . ALA A 1 113 ? -3.740 2.615 8.098 1.00 97.81 113 ALA A CA 1
ATOM 884 C C . ALA A 1 113 ? -4.237 1.256 7.582 1.00 97.81 113 ALA A C 1
ATOM 886 O O . ALA A 1 113 ? -4.692 0.434 8.371 1.00 97.81 113 ALA A O 1
ATOM 887 N N . VAL A 1 114 ? -4.108 0.981 6.279 1.00 97.38 114 VAL A N 1
ATOM 888 C CA . VAL A 1 114 ? -4.467 -0.333 5.715 1.00 97.38 114 VAL A CA 1
ATOM 889 C C . VAL A 1 114 ? -3.555 -1.444 6.242 1.00 97.38 114 VAL A C 1
ATOM 891 O O . VAL A 1 114 ? -4.053 -2.517 6.573 1.00 97.38 114 VAL A O 1
ATOM 894 N N . LEU A 1 115 ? -2.239 -1.212 6.312 1.00 97.06 115 LEU A N 1
ATOM 895 C CA . LEU A 1 115 ? -1.284 -2.205 6.821 1.00 97.06 115 LEU A CA 1
ATOM 896 C C . LEU A 1 115 ? -1.575 -2.552 8.288 1.00 97.06 115 LEU A C 1
ATOM 898 O O . LEU A 1 115 ? -1.705 -3.728 8.614 1.00 97.06 115 LEU A O 1
ATOM 902 N N . LEU A 1 116 ? -1.786 -1.537 9.130 1.00 97.06 116 LEU A N 1
ATOM 903 C CA . LEU A 1 116 ? -2.149 -1.696 10.542 1.00 97.06 116 LEU A CA 1
ATOM 904 C C . LEU A 1 116 ? -3.501 -2.395 10.719 1.00 97.06 116 LEU A C 1
ATOM 906 O O . LEU A 1 116 ? -3.647 -3.280 11.555 1.00 97.06 116 LEU A O 1
ATOM 910 N N . ALA A 1 117 ? -4.500 -2.041 9.905 1.00 96.12 117 ALA A N 1
ATOM 911 C CA . ALA A 1 117 ? -5.806 -2.687 9.976 1.00 96.12 117 ALA A CA 1
ATOM 912 C C . ALA A 1 117 ? -5.716 -4.187 9.661 1.00 96.12 117 ALA A C 1
ATOM 914 O O . ALA A 1 117 ? -6.395 -4.992 10.291 1.00 96.12 117 ALA A O 1
ATOM 915 N N . ARG A 1 118 ? -4.859 -4.569 8.706 1.00 94.50 118 ARG A N 1
ATOM 916 C CA . ARG A 1 118 ? -4.623 -5.974 8.342 1.00 94.50 118 ARG A CA 1
ATOM 917 C C . ARG A 1 118 ? -3.815 -6.739 9.386 1.00 94.50 118 ARG A C 1
ATOM 919 O O . ARG A 1 118 ? -4.018 -7.940 9.507 1.00 94.50 118 ARG A O 1
ATOM 926 N N . SER A 1 119 ? -2.933 -6.069 10.128 1.00 94.69 119 SER A N 1
ATOM 927 C CA . SER A 1 119 ? -2.185 -6.685 11.231 1.00 94.69 119 SER A CA 1
ATOM 928 C C . SER A 1 119 ? -2.981 -6.762 12.539 1.00 94.69 119 SER A C 1
ATOM 930 O O . SER A 1 119 ? -2.467 -7.280 13.523 1.00 94.69 119 SER A O 1
ATOM 932 N N . GLY A 1 120 ? -4.218 -6.250 12.571 1.00 94.00 120 GLY A N 1
ATOM 933 C CA . GLY A 1 120 ? -5.070 -6.232 13.766 1.00 94.00 120 GLY A CA 1
ATOM 934 C C . GLY A 1 120 ? -4.834 -5.040 14.700 1.00 94.00 120 GLY A C 1
ATOM 935 O O . GLY A 1 120 ? -5.521 -4.905 15.708 1.00 94.00 120 GLY A O 1
ATOM 936 N N . GLU A 1 121 ? -3.935 -4.121 14.350 1.00 96.00 121 GLU A N 1
ATOM 937 C CA . GLU A 1 121 ? -3.602 -2.909 15.114 1.00 96.00 121 GLU A CA 1
ATOM 938 C C . GLU A 1 121 ? -4.662 -1.810 14.892 1.00 96.00 121 GLU A C 1
ATOM 940 O O . GLU A 1 121 ? -4.374 -0.699 14.436 1.00 96.00 121 GLU A O 1
ATOM 945 N N . LEU A 1 122 ? -5.934 -2.126 15.164 1.00 95.38 122 LEU A N 1
ATOM 946 C CA . LEU A 1 122 ? -7.088 -1.310 14.764 1.00 95.38 122 LEU A CA 1
ATOM 947 C C . LEU A 1 122 ? -7.087 0.099 15.378 1.00 95.38 122 LEU A C 1
ATOM 949 O O . LEU A 1 122 ? -7.519 1.048 14.721 1.00 95.38 122 LEU A O 1
ATOM 953 N N . GLY A 1 123 ? -6.567 0.263 16.600 1.00 95.19 123 GLY A N 1
ATOM 954 C CA . GLY A 1 123 ? -6.434 1.574 17.244 1.00 95.19 123 GLY A CA 1
ATOM 955 C C . GLY A 1 123 ? -5.473 2.497 16.485 1.00 95.19 123 GLY A C 1
ATOM 956 O O . GLY A 1 123 ? -5.833 3.618 16.121 1.00 95.19 123 GLY A O 1
ATOM 957 N N . GLN A 1 124 ? -4.278 1.998 16.156 1.00 96.56 124 GLN A N 1
ATOM 958 C CA . GLN A 1 124 ? -3.296 2.747 15.366 1.00 96.56 124 GLN A CA 1
ATOM 959 C C . GLN A 1 124 ? -3.787 2.968 13.928 1.00 96.56 124 GLN A C 1
ATOM 961 O O . GLN A 1 124 ? -3.621 4.053 13.365 1.00 96.56 124 GLN A O 1
ATOM 966 N N . ALA A 1 125 ? -4.449 1.964 13.345 1.00 97.50 125 ALA A N 1
ATOM 967 C CA . ALA A 1 125 ? -5.056 2.068 12.025 1.00 97.50 125 ALA A CA 1
ATOM 968 C C . ALA A 1 125 ? -6.085 3.205 11.960 1.00 97.50 125 ALA A C 1
ATOM 970 O O . ALA A 1 125 ? -6.104 3.967 10.991 1.00 97.50 125 ALA A O 1
ATOM 971 N N . ALA A 1 126 ? -6.915 3.355 12.999 1.00 97.25 126 ALA A N 1
ATOM 972 C CA . ALA A 1 126 ? -7.910 4.418 13.079 1.00 97.25 126 ALA A CA 1
ATOM 973 C C . ALA A 1 126 ? -7.249 5.803 13.123 1.00 97.25 126 ALA A C 1
ATOM 975 O O . ALA A 1 126 ? -7.682 6.706 12.406 1.00 97.25 126 ALA A O 1
ATOM 976 N N . MET A 1 127 ? -6.168 5.963 13.895 1.00 97.56 127 MET A N 1
ATOM 977 C CA . MET A 1 127 ? -5.417 7.223 13.965 1.00 97.56 127 MET A CA 1
ATOM 978 C C . MET A 1 127 ? -4.844 7.626 12.599 1.00 97.56 127 MET A C 1
ATOM 980 O O . MET A 1 127 ? -5.019 8.766 12.161 1.00 97.56 127 MET A O 1
ATOM 984 N N . GLU A 1 128 ? -4.208 6.691 11.892 1.00 97.75 128 GLU A N 1
ATOM 985 C CA . GLU A 1 128 ? -3.654 6.935 10.554 1.00 97.75 128 GLU A CA 1
ATOM 986 C C . GLU A 1 128 ? -4.763 7.214 9.518 1.00 97.75 128 GLU A C 1
ATOM 988 O O . GLU A 1 128 ? -4.618 8.099 8.668 1.00 97.75 128 GLU A O 1
ATOM 993 N N . ALA A 1 129 ? -5.913 6.533 9.617 1.00 97.31 129 ALA A N 1
ATOM 994 C CA . ALA A 1 129 ? -7.061 6.758 8.736 1.00 97.31 129 ALA A CA 1
ATOM 995 C C . ALA A 1 129 ? -7.686 8.149 8.939 1.00 97.31 129 ALA A C 1
AT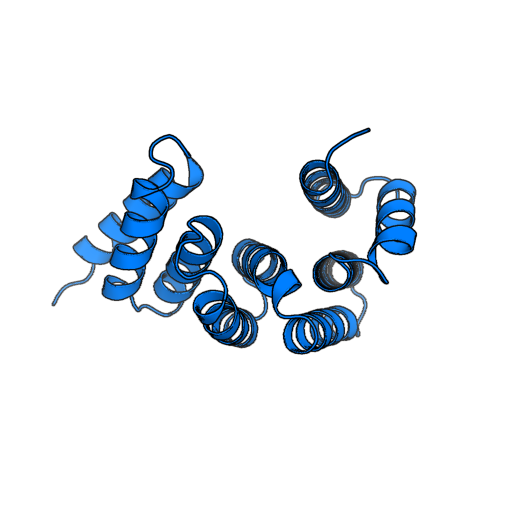OM 997 O O . ALA A 1 129 ? -7.947 8.857 7.961 1.00 97.31 129 ALA A O 1
ATOM 998 N N . VAL A 1 130 ? -7.869 8.577 10.195 1.00 97.75 130 VAL A N 1
ATOM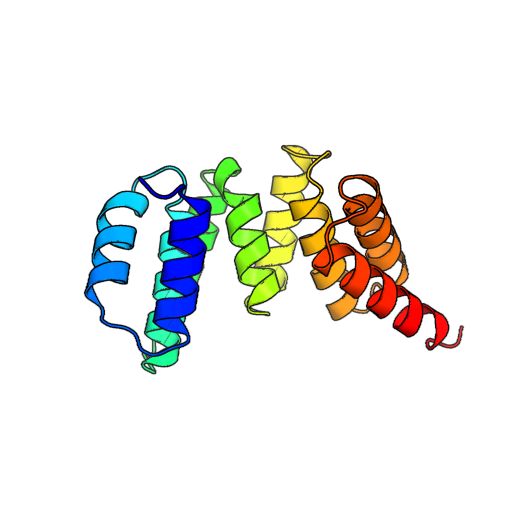 999 C CA . VAL A 1 130 ? -8.324 9.935 10.545 1.00 97.75 130 VAL A CA 1
ATOM 1000 C C . VAL A 1 130 ? -7.343 10.973 10.019 1.00 97.75 130 VAL A C 1
ATOM 1002 O O . VAL A 1 130 ? -7.751 11.964 9.406 1.00 97.75 130 VAL A O 1
ATOM 1005 N N . TYR A 1 131 ? -6.043 10.744 10.213 1.00 97.62 131 TYR A N 1
ATOM 1006 C CA . TYR A 1 131 ? -5.021 11.650 9.714 1.00 97.62 131 TYR A CA 1
ATOM 1007 C C . TYR A 1 131 ? -5.096 11.785 8.188 1.00 97.62 131 TYR A C 1
ATOM 1009 O O . TYR A 1 131 ? -5.170 12.902 7.673 1.00 97.62 131 TYR A O 1
ATOM 1017 N N . ALA A 1 132 ? -5.150 10.671 7.454 1.00 96.56 132 ALA A N 1
ATOM 1018 C CA . ALA A 1 132 ? -5.274 10.690 6.000 1.00 96.56 132 ALA A CA 1
ATOM 1019 C C . ALA A 1 132 ? -6.517 11.471 5.543 1.00 96.56 132 ALA A C 1
ATOM 1021 O O . ALA A 1 132 ? -6.412 12.356 4.685 1.00 96.56 132 ALA A O 1
ATOM 1022 N N . LEU A 1 133 ? -7.676 11.186 6.149 1.00 97.50 133 LEU A N 1
ATOM 1023 C CA . LEU A 1 133 ? -8.948 11.821 5.818 1.00 97.50 133 LEU A CA 1
ATOM 1024 C C . LEU A 1 133 ? -8.954 13.319 6.143 1.00 97.50 133 LEU A C 1
ATOM 1026 O O . LEU A 1 133 ? -9.380 14.106 5.305 1.00 97.50 133 LEU A O 1
ATOM 1030 N N . SER A 1 134 ? -8.425 13.743 7.293 1.00 97.19 134 SER A N 1
ATOM 1031 C CA . SER A 1 134 ? -8.392 15.167 7.675 1.00 97.19 134 SER A CA 1
ATOM 1032 C C . SER A 1 134 ? -7.599 16.026 6.683 1.00 97.19 134 SER A C 1
ATOM 1034 O O . SER A 1 134 ? -7.952 17.173 6.416 1.00 97.19 134 SER A O 1
ATOM 1036 N N . ARG A 1 135 ? -6.557 15.458 6.065 1.00 96.25 135 ARG A N 1
ATOM 1037 C CA . ARG A 1 135 ? -5.753 16.132 5.035 1.00 96.25 135 ARG A CA 1
ATOM 1038 C C . ARG A 1 135 ? -6.427 16.144 3.660 1.00 96.25 135 ARG A C 1
ATOM 1040 O O . ARG A 1 135 ? -6.068 16.970 2.821 1.00 96.25 135 ARG A O 1
ATOM 1047 N N . ARG A 1 136 ? -7.361 15.224 3.393 1.00 93.94 136 ARG A N 1
ATOM 1048 C CA . ARG A 1 136 ? -8.100 15.092 2.121 1.00 93.94 136 ARG A CA 1
ATOM 1049 C C . ARG A 1 136 ? -9.560 14.657 2.383 1.00 93.94 136 ARG A C 1
ATOM 1051 O O . ARG A 1 136 ? -9.928 13.534 2.032 1.00 93.94 136 ARG A O 1
ATOM 1058 N N . PRO A 1 137 ? -10.412 15.539 2.940 1.00 92.81 137 PRO A N 1
ATOM 1059 C CA . PRO A 1 137 ? -11.734 15.172 3.481 1.00 92.81 137 PRO A CA 1
ATOM 1060 C C . PRO A 1 137 ? -12.753 14.703 2.430 1.00 92.81 137 PRO A C 1
ATOM 1062 O O . PRO A 1 137 ? -13.715 13.994 2.747 1.00 92.81 137 PRO A O 1
ATOM 1065 N N . TYR A 1 138 ? -12.528 15.077 1.170 1.00 94.00 138 TYR A N 1
ATOM 1066 C CA . TYR A 1 138 ? -13.368 14.709 0.029 1.00 94.00 138 TYR A CA 1
ATOM 1067 C C . TYR A 1 138 ? -12.845 13.490 -0.742 1.00 94.00 138 TYR A C 1
ATOM 1069 O O . TYR A 1 138 ? -13.406 13.139 -1.775 1.00 94.00 138 TYR A O 1
ATOM 1077 N N . ASN A 1 139 ? -11.772 12.834 -0.281 1.00 94.00 139 ASN A N 1
ATOM 1078 C CA . ASN A 1 139 ? -11.271 11.633 -0.943 1.00 94.00 139 ASN A CA 1
ATOM 1079 C C . ASN A 1 139 ? -12.127 10.413 -0.544 1.00 94.00 139 ASN A C 1
ATOM 1081 O O . ASN A 1 139 ? -12.081 10.000 0.620 1.00 94.00 139 ASN A O 1
ATOM 1085 N N . PRO A 1 140 ? -12.870 9.795 -1.484 1.00 94.12 140 PRO A N 1
ATOM 1086 C CA . PRO A 1 140 ? -13.779 8.699 -1.161 1.00 94.12 140 PRO A CA 1
ATOM 1087 C C . PRO A 1 140 ? -13.040 7.482 -0.603 1.00 94.12 140 PRO A C 1
ATOM 1089 O O . PRO A 1 140 ? -13.519 6.872 0.343 1.00 94.12 140 PRO A O 1
ATOM 1092 N N . ARG A 1 141 ? -11.827 7.172 -1.089 1.00 92.75 141 ARG A N 1
ATOM 1093 C CA . ARG A 1 141 ? -11.038 6.031 -0.586 1.00 92.75 141 ARG A CA 1
ATOM 1094 C C . ARG A 1 141 ? -10.636 6.203 0.874 1.00 92.75 141 ARG A C 1
ATOM 1096 O O . ARG A 1 141 ? -10.542 5.221 1.605 1.00 92.75 141 ARG A O 1
ATOM 1103 N N . TYR A 1 142 ? -10.366 7.438 1.287 1.00 96.31 142 TYR A N 1
ATOM 1104 C CA . TYR A 1 142 ? -9.941 7.724 2.656 1.00 96.31 142 TYR A CA 1
ATOM 1105 C C . TYR A 1 142 ? -11.132 7.648 3.601 1.00 96.31 142 TYR A C 1
ATOM 1107 O O . TYR A 1 142 ? -11.021 7.070 4.677 1.00 96.31 142 TYR A O 1
ATOM 1115 N N . ARG A 1 143 ? -12.287 8.154 3.153 1.00 97.12 143 ARG A N 1
ATOM 1116 C CA . ARG A 1 143 ? -13.552 8.028 3.876 1.00 97.12 143 ARG A CA 1
ATOM 1117 C C . ARG A 1 143 ? -13.948 6.565 4.046 1.00 97.12 143 ARG A C 1
ATOM 1119 O O . ARG A 1 143 ? -14.160 6.130 5.167 1.00 97.12 143 ARG A O 1
ATOM 1126 N N . THR A 1 144 ? -13.946 5.788 2.962 1.00 96.81 144 THR A N 1
ATOM 1127 C CA . THR A 1 144 ? -14.271 4.356 3.011 1.00 96.81 144 THR A CA 1
ATOM 1128 C C . THR A 1 144 ? -13.351 3.589 3.956 1.00 96.81 144 THR A C 1
ATOM 1130 O O . THR A 1 144 ? -13.843 2.772 4.730 1.00 96.81 144 THR A O 1
ATOM 1133 N N . LEU A 1 145 ? -12.037 3.851 3.924 1.00 95.88 145 LEU A N 1
ATOM 1134 C CA . LEU A 1 145 ? -11.104 3.202 4.846 1.00 95.88 145 LEU A CA 1
ATOM 1135 C C . LEU A 1 145 ? -11.413 3.564 6.301 1.00 95.88 145 LEU A C 1
ATOM 1137 O O . LEU A 1 145 ? -11.490 2.672 7.140 1.00 95.88 145 LEU A O 1
ATOM 1141 N N . PHE A 1 146 ? -11.615 4.850 6.593 1.00 97.25 146 PHE A N 1
ATOM 1142 C CA . PHE A 1 146 ? -11.984 5.303 7.932 1.00 97.25 146 PHE A CA 1
ATOM 1143 C C . PHE A 1 146 ? -13.260 4.605 8.424 1.00 97.25 146 PHE A C 1
ATOM 1145 O O . PHE A 1 146 ? -13.244 3.980 9.481 1.00 97.25 146 PHE A O 1
ATOM 1152 N N . ASP A 1 147 ? -14.323 4.596 7.617 1.00 97.06 147 ASP A N 1
ATOM 1153 C CA . ASP A 1 147 ? -15.595 3.960 7.973 1.00 97.06 147 ASP A CA 1
ATOM 1154 C C . ASP A 1 147 ? -15.453 2.443 8.195 1.00 97.06 147 ASP A C 1
ATOM 1156 O O . ASP A 1 147 ? -16.131 1.859 9.044 1.00 97.06 147 ASP A O 1
ATOM 1160 N N . GLN A 1 148 ? -14.586 1.770 7.433 1.00 96.31 148 GLN A N 1
ATOM 1161 C CA . GLN A 1 148 ? -14.283 0.348 7.617 1.00 96.31 148 GLN A CA 1
ATOM 1162 C C . GLN A 1 148 ? -13.530 0.099 8.925 1.00 96.31 148 GLN A C 1
ATOM 1164 O O . GLN A 1 148 ? -13.979 -0.716 9.730 1.00 96.31 148 GLN A O 1
ATOM 1169 N N . VAL A 1 149 ? -12.441 0.828 9.171 1.00 96.56 149 VAL A N 1
ATOM 1170 C CA . VAL A 1 149 ? -11.629 0.671 10.386 1.00 96.56 149 VAL A CA 1
ATOM 1171 C C . VAL A 1 149 ? -12.445 1.008 11.636 1.00 96.56 149 VAL A C 1
ATOM 1173 O O . VAL A 1 149 ? -12.437 0.240 12.592 1.00 96.56 149 VAL A O 1
ATOM 1176 N N . SER A 1 150 ? -13.237 2.085 11.622 1.00 95.38 150 SER A N 1
ATOM 1177 C CA . SER A 1 150 ? -14.110 2.447 12.748 1.00 95.38 150 SER A CA 1
ATOM 1178 C C . SER A 1 150 ? -15.229 1.437 13.003 1.00 95.38 150 SER A C 1
ATOM 1180 O O . SER A 1 150 ? -15.718 1.330 14.127 1.00 95.38 150 SER A O 1
ATOM 1182 N N . ARG A 1 151 ? -15.692 0.708 11.980 1.00 96.25 151 ARG A N 1
ATOM 1183 C CA . ARG A 1 151 ? -16.630 -0.408 12.182 1.00 96.25 151 ARG A CA 1
ATOM 1184 C C . ARG A 1 151 ? -15.939 -1.606 12.822 1.00 96.25 151 ARG A C 1
ATOM 1186 O O . ARG A 1 151 ? -16.484 -2.140 13.778 1.00 96.25 151 ARG A O 1
ATOM 1193 N N . LEU A 1 152 ? -14.754 -1.982 12.339 1.00 94.75 152 LEU A N 1
ATOM 1194 C CA . LEU A 1 152 ? -13.976 -3.091 12.902 1.00 94.75 152 LEU A CA 1
ATOM 1195 C C . LEU A 1 152 ? -13.601 -2.832 14.364 1.00 94.75 152 LEU A C 1
ATOM 1197 O O . LEU A 1 152 ? -13.810 -3.694 15.211 1.00 94.75 152 LEU A O 1
ATOM 1201 N N . LEU A 1 153 ? -13.137 -1.620 14.674 1.00 92.69 153 LEU A N 1
ATOM 1202 C CA . LEU A 1 153 ? -12.760 -1.237 16.033 1.00 92.69 153 LEU A CA 1
ATOM 1203 C C . LEU A 1 153 ? -13.942 -1.352 17.008 1.00 92.69 153 LEU A C 1
ATOM 1205 O O . LEU A 1 153 ? -13.788 -1.900 18.087 1.00 92.69 153 LEU A O 1
ATOM 1209 N N . ARG A 1 154 ? -15.141 -0.909 16.605 1.00 93.00 154 ARG A N 1
ATOM 1210 C CA . ARG A 1 154 ? -16.362 -1.028 17.428 1.00 93.00 154 ARG A CA 1
ATOM 1211 C C . ARG A 1 154 ? -16.869 -2.461 17.587 1.00 93.00 154 ARG A C 1
ATOM 1213 O O . ARG A 1 154 ? -17.645 -2.721 18.496 1.00 93.00 154 ARG A O 1
ATOM 1220 N N . ALA A 1 155 ? -16.502 -3.352 16.672 1.00 91.12 155 ALA A N 1
ATOM 1221 C CA . ALA A 1 155 ? -16.908 -4.752 16.701 1.00 91.12 155 ALA A CA 1
ATOM 1222 C C . ALA A 1 155 ? -15.944 -5.637 17.507 1.00 91.12 155 ALA A C 1
ATOM 1224 O O . ALA A 1 155 ? -16.242 -6.812 17.699 1.00 91.12 155 ALA A O 1
ATOM 1225 N N . THR A 1 156 ? -14.803 -5.100 17.948 1.00 81.62 156 THR A N 1
ATOM 1226 C CA . THR A 1 156 ? -13.821 -5.835 18.750 1.00 81.62 156 THR A CA 1
ATOM 1227 C C . THR A 1 156 ? -14.207 -5.676 20.226 1.00 81.62 156 THR A C 1
ATOM 1229 O O . THR A 1 156 ? -14.214 -4.540 20.697 1.00 81.62 156 THR A O 1
ATOM 1232 N N . PRO A 1 157 ? -14.609 -6.748 20.936 1.00 69.31 157 PRO A N 1
ATOM 1233 C CA . PRO A 1 157 ? -14.852 -6.677 22.374 1.00 69.31 157 PRO A CA 1
ATOM 1234 C C . PRO A 1 157 ? -13.527 -6.470 23.121 1.00 69.31 157 PRO A C 1
ATOM 1236 O O . PRO A 1 157 ? -12.506 -7.003 22.682 1.00 69.31 157 PRO A O 1
ATOM 1239 N N . ASP A 1 158 ? -13.575 -5.690 24.206 1.00 62.09 158 ASP A N 1
ATOM 1240 C CA . ASP A 1 158 ? -12.446 -5.444 25.121 1.00 62.09 158 ASP A CA 1
ATOM 1241 C C . ASP A 1 158 ? -11.859 -6.741 25.711 1.00 62.09 158 ASP A C 1
ATOM 1243 O O . ASP A 1 158 ? -12.645 -7.675 26.012 1.00 62.09 158 ASP A O 1
#

Radius of gyration: 16.2 Å; chains: 1; bounding box: 35×35×51 Å

Secondary structure (DSSP, 8-state):
---HHHHHHHHHHHHHTT--HHHHHHHHHHHTTSTTHHHHHHHHHHHHHHTT-TTTHHHHHHHHHHHHH-GGGHHHHHHHHHHHT--HHHHHHHHHHHHHH-TT-HHHHHHHHHHHHHTT-HHHHHHHHHHHHHHSTT-HHHHHHHHHHHHHHHHS--

Sequence (158 aa):
PAGTDARLLAAELALVHDAPPDELYHFLGRELYGPRGACAFALLALGASRQGWRNADVFLERAVAMARARPEQGIDLVWLLTRWAAWPDQAWELSQSARALWPSSSRLAWARAVLLARSGELGQAAMEAVYALSRRPYNPRYRTLFDQVSRLLRATPD

pLDDT: mean 85.32, std 12.7, range [49.31, 97.81]

Foldseek 3Di:
DDDPVVLLVVLVVCLVPVHDCPSLVVNLVPPCPHLQVLSNLVSQLSNCVVVVNPPSCVSNVVSLVVCVVPVSNLLVNLLVCLVVVHDLVSSQVSLVSNCVVCVQDLSSLQSNLSSCVVVVVLVSSLVSLCSSCVSPVPDVSSVVSNVVSVVVVVVDDD